Protein AF-Q5S6T1-F1 (afdb_monomer_lite)

Foldseek 3Di:
DFAQPAEDWAADEDEQEEQEHEDDDQPGEGESHAYEDPDPPRPTDYHYYNYHYYYDPRCVVVCVRHHYDPHDHND

InterPro domains:
  IPR000070 Pectinesterase, catalytic [PF01095] (1-75)
  IPR011050 Pectin lyase fold/virulence factor [SSF51126] (1-75)
  IPR012334 Pectin lyase fold [G3DSA:2.160.20.10] (1-75)

Organism: Sinapis alba (NCBI:txid3728)

Radius of gyration: 13.27 Å; chains: 1; bounding box: 33×16×33 Å

Secondary structure (DSSP, 8-state):
--SS-EEES-EEEEES-EEEE----TT--EEEEEE----TT---EEEEES-EEEE-TTTGGGTTTS-EEEE----

Sequence (75 aa):
GTVDFIFGNAAVVLQDCDIHARRPNSGQKNMVTAQGRTDRNQNTGIVIQKCRLGATSDLQPVKSSFPTYLGRPWK

Structure (mmCIF, N/CA/C/O backbone):
data_AF-Q5S6T1-F1
#
_entry.id   AF-Q5S6T1-F1
#
loop_
_atom_site.group_PDB
_atom_site.id
_atom_site.type_symbol
_atom_site.label_atom_id
_atom_site.label_alt_id
_atom_site.label_comp_id
_atom_site.label_asym_id
_atom_site.label_entity_id
_atom_site.label_seq_id
_atom_site.pdbx_PDB_ins_code
_atom_site.Cartn_x
_atom_site.Cartn_y
_atom_site.Cartn_z
_atom_site.occupancy
_atom_site.B_iso_or_equiv
_atom_site.auth_seq_id
_atom_site.auth_comp_id
_atom_site.auth_asym_id
_atom_site.auth_atom_id
_atom_site.pdbx_PDB_model_num
ATOM 1 N N . GLY A 1 1 ? -4.481 -4.760 4.426 1.00 97.88 1 GLY A N 1
ATOM 2 C CA . GLY A 1 1 ? -3.536 -4.831 5.567 1.00 97.88 1 GLY A CA 1
ATOM 3 C C . GLY A 1 1 ? -3.712 -3.620 6.466 1.00 97.88 1 GLY A C 1
ATOM 4 O O . GLY A 1 1 ? -4.829 -3.118 6.529 1.00 97.88 1 GLY A O 1
ATOM 5 N N . THR A 1 2 ? -2.663 -3.160 7.159 1.00 98.75 2 THR A N 1
ATOM 6 C CA . THR A 1 2 ? -2.719 -1.963 8.030 1.00 98.75 2 THR A CA 1
ATOM 7 C C . THR A 1 2 ? -1.729 -0.881 7.591 1.00 98.75 2 THR A C 1
ATOM 9 O O . THR A 1 2 ? -2.088 0.003 6.817 1.00 98.75 2 THR A O 1
ATOM 12 N N . VAL A 1 3 ? -0.477 -0.962 8.038 1.00 98.69 3 VAL A N 1
ATOM 13 C CA . VAL A 1 3 ? 0.593 -0.009 7.718 1.00 98.69 3 VAL A CA 1
ATOM 14 C C . VAL A 1 3 ? 1.362 -0.516 6.501 1.00 98.69 3 VAL A C 1
ATOM 16 O O . VAL A 1 3 ? 1.807 -1.660 6.510 1.00 98.69 3 VAL A O 1
ATOM 19 N N . ASP A 1 4 ? 1.496 0.331 5.477 1.00 98.62 4 ASP A N 1
ATOM 20 C CA . ASP A 1 4 ? 2.312 0.119 4.271 1.00 98.62 4 ASP A CA 1
ATOM 21 C C . ASP A 1 4 ? 2.152 -1.276 3.641 1.00 98.62 4 ASP A C 1
ATOM 23 O O . ASP A 1 4 ? 3.122 -1.951 3.309 1.00 98.62 4 ASP A O 1
ATOM 27 N N . PHE A 1 5 ? 0.913 -1.756 3.508 1.00 98.69 5 PHE A N 1
ATOM 28 C CA . PHE A 1 5 ? 0.684 -3.175 3.212 1.00 98.69 5 PHE A CA 1
ATOM 29 C C . PHE A 1 5 ? 0.804 -3.553 1.726 1.00 98.69 5 PHE A C 1
ATOM 31 O O . PHE A 1 5 ? 0.737 -4.736 1.401 1.00 98.69 5 PHE A O 1
ATOM 38 N N . ILE A 1 6 ? 1.000 -2.576 0.835 1.00 98.81 6 ILE A N 1
ATOM 39 C CA . ILE A 1 6 ? 1.500 -2.762 -0.533 1.00 98.81 6 ILE A CA 1
ATOM 40 C C . ILE A 1 6 ? 2.712 -1.835 -0.696 1.00 98.81 6 ILE A C 1
ATOM 42 O O . ILE A 1 6 ? 2.568 -0.635 -0.932 1.00 98.81 6 ILE A O 1
ATOM 46 N N . PHE A 1 7 ? 3.922 -2.364 -0.535 1.00 98.75 7 PHE A N 1
ATOM 47 C CA . PHE A 1 7 ? 5.149 -1.563 -0.514 1.00 98.75 7 PHE A CA 1
ATOM 48 C C . PHE A 1 7 ? 6.213 -2.110 -1.464 1.00 98.75 7 PHE A C 1
ATOM 50 O O . PHE A 1 7 ? 6.142 -3.254 -1.912 1.00 98.75 7 PHE A O 1
ATOM 57 N N . GLY A 1 8 ? 7.216 -1.282 -1.753 1.00 98.56 8 GLY A N 1
ATOM 58 C CA . GLY A 1 8 ? 8.391 -1.673 -2.528 1.00 98.56 8 GLY A CA 1
ATOM 59 C C . GLY A 1 8 ? 8.605 -0.821 -3.774 1.00 98.56 8 GLY A C 1
ATOM 60 O O . GLY A 1 8 ? 8.079 0.285 -3.906 1.00 98.56 8 GLY A O 1
ATOM 61 N N . ASN A 1 9 ? 9.425 -1.341 -4.685 1.00 98.69 9 ASN A N 1
ATOM 62 C CA . ASN A 1 9 ? 9.907 -0.625 -5.865 1.00 98.69 9 ASN A CA 1
ATOM 63 C C . ASN A 1 9 ? 9.771 -1.465 -7.148 1.00 98.69 9 ASN A C 1
ATOM 65 O O . ASN A 1 9 ? 10.637 -1.426 -8.012 1.00 98.69 9 ASN A O 1
ATOM 69 N N . ALA A 1 10 ? 8.721 -2.279 -7.259 1.00 98.69 10 ALA A N 1
ATOM 70 C CA . ALA A 1 10 ? 8.426 -3.017 -8.487 1.00 98.69 10 ALA A CA 1
ATOM 71 C C . ALA A 1 10 ? 7.743 -2.114 -9.530 1.00 98.69 10 ALA A C 1
ATOM 73 O O . ALA A 1 10 ? 7.170 -1.081 -9.181 1.00 98.69 10 ALA A O 1
ATOM 74 N N . ALA A 1 11 ? 7.764 -2.524 -10.799 1.00 98.75 11 ALA A N 1
ATOM 75 C CA . ALA A 1 11 ? 6.782 -2.099 -11.793 1.00 98.75 11 ALA A CA 1
ATOM 76 C C . ALA A 1 11 ? 5.598 -3.075 -11.723 1.00 98.75 11 ALA A C 1
ATOM 78 O O . ALA A 1 11 ? 5.717 -4.216 -12.166 1.00 98.75 11 ALA A O 1
ATOM 79 N N . VAL A 1 12 ? 4.491 -2.672 -11.092 1.00 98.81 12 VAL A N 1
ATOM 80 C CA . VAL A 1 12 ? 3.373 -3.579 -10.790 1.00 98.81 12 VAL A CA 1
ATOM 81 C C . VAL A 1 12 ? 2.021 -2.941 -11.084 1.00 98.81 12 VAL A C 1
ATOM 83 O O . VAL A 1 12 ? 1.783 -1.771 -10.778 1.00 98.81 12 VAL A O 1
ATOM 86 N N . VAL A 1 13 ? 1.117 -3.748 -11.638 1.00 98.81 13 VAL A N 1
ATOM 87 C CA . VAL A 1 13 ? -0.297 -3.416 -11.809 1.00 98.81 13 VAL A CA 1
ATOM 88 C C . VAL A 1 13 ? -1.117 -4.400 -10.985 1.00 98.81 13 VAL A C 1
ATOM 90 O O . VAL A 1 13 ? -1.017 -5.609 -11.176 1.00 98.81 13 VAL A O 1
ATOM 93 N N . LEU A 1 14 ? -1.933 -3.879 -10.073 1.00 98.88 14 LEU A N 1
ATOM 94 C CA . LEU A 1 14 ? -3.009 -4.626 -9.436 1.00 98.88 14 LEU A CA 1
ATOM 95 C C . LEU A 1 14 ? -4.292 -4.289 -10.188 1.00 98.88 14 LEU A C 1
ATOM 97 O O . LEU A 1 14 ? -4.681 -3.118 -10.237 1.00 98.88 14 LEU A O 1
ATOM 101 N N . GLN A 1 15 ? -4.922 -5.299 -10.784 1.00 98.81 15 GLN A N 1
ATOM 102 C CA . GLN A 1 15 ? -6.102 -5.123 -11.621 1.00 98.81 15 GLN A CA 1
ATOM 103 C C . GLN A 1 15 ? -7.267 -5.969 -11.110 1.00 98.81 15 GLN A C 1
ATOM 105 O O . GLN A 1 15 ? -7.081 -7.138 -10.786 1.00 98.81 15 GLN A O 1
ATOM 110 N N . ASP A 1 16 ? -8.457 -5.365 -11.041 1.00 98.75 16 ASP A N 1
ATOM 111 C CA . ASP A 1 16 ? -9.706 -6.020 -10.606 1.00 98.75 16 ASP A CA 1
ATOM 112 C C . ASP A 1 16 ? -9.618 -6.707 -9.226 1.00 98.75 16 ASP A C 1
ATOM 114 O O . ASP A 1 16 ? -10.248 -7.725 -8.948 1.00 98.75 16 ASP A O 1
ATOM 118 N N . CYS A 1 17 ? -8.808 -6.140 -8.332 1.00 98.81 17 CYS A N 1
ATOM 119 C CA . CYS A 1 17 ? -8.611 -6.669 -6.986 1.00 98.81 17 CYS A CA 1
ATOM 120 C C . CYS A 1 17 ? -9.552 -6.015 -5.963 1.00 98.81 17 CYS A C 1
ATOM 122 O O . CYS A 1 17 ? -9.887 -4.831 -6.069 1.00 98.81 17 CYS A O 1
ATOM 124 N N . ASP A 1 18 ? -9.871 -6.757 -4.902 1.00 98.81 18 ASP A N 1
ATOM 125 C CA . ASP A 1 18 ? -10.444 -6.232 -3.660 1.00 98.81 18 ASP A CA 1
ATOM 126 C C . ASP A 1 18 ? -9.323 -5.935 -2.655 1.00 98.81 18 ASP A C 1
ATOM 128 O O . ASP A 1 18 ? -8.607 -6.830 -2.205 1.00 98.81 18 ASP A O 1
ATOM 132 N N . ILE A 1 19 ? -9.142 -4.659 -2.310 1.00 98.88 19 ILE A N 1
ATOM 133 C CA . ILE A 1 19 ? -8.052 -4.191 -1.448 1.00 98.88 19 ILE A CA 1
ATOM 134 C C . ILE A 1 19 ? -8.649 -3.597 -0.175 1.00 98.88 19 ILE A C 1
ATOM 136 O O . ILE A 1 19 ? -9.137 -2.465 -0.165 1.00 98.88 19 ILE A O 1
ATOM 140 N N . HIS A 1 20 ? -8.592 -4.356 0.922 1.00 98.75 20 HIS A N 1
ATOM 141 C CA . HIS A 1 20 ? -9.192 -3.950 2.194 1.00 98.75 20 HIS A CA 1
ATOM 142 C C . HIS A 1 20 ? -8.159 -3.569 3.265 1.00 98.75 20 HIS A C 1
ATOM 144 O O . HIS A 1 20 ? -7.229 -4.324 3.588 1.00 98.75 20 HIS A O 1
ATOM 150 N N . ALA A 1 21 ? -8.350 -2.390 3.859 1.00 98.81 21 ALA A N 1
ATOM 151 C CA . ALA A 1 21 ? -7.698 -2.008 5.106 1.00 98.81 21 ALA A CA 1
ATOM 152 C C . ALA A 1 21 ? -8.414 -2.670 6.294 1.00 98.81 21 ALA A C 1
ATOM 154 O O . ALA A 1 21 ? -9.639 -2.780 6.296 1.00 98.81 21 ALA A O 1
ATOM 155 N N . ARG A 1 22 ? -7.653 -3.097 7.306 1.00 98.69 22 ARG A N 1
ATOM 156 C CA . ARG A 1 22 ? -8.192 -3.663 8.555 1.00 98.69 22 ARG A CA 1
ATOM 157 C C . ARG A 1 22 ? -7.859 -2.806 9.761 1.00 98.69 22 ARG A C 1
ATOM 159 O O . ARG A 1 22 ? -7.083 -1.854 9.643 1.00 98.69 22 ARG A O 1
ATOM 166 N N . ARG A 1 23 ? -8.453 -3.118 10.916 1.00 98.56 23 ARG A N 1
ATOM 167 C CA . ARG A 1 23 ? -8.221 -2.348 12.138 1.00 98.56 23 ARG A CA 1
ATOM 168 C C . ARG A 1 23 ? -6.740 -2.451 12.534 1.00 98.56 23 ARG A C 1
ATOM 170 O O . ARG A 1 23 ? -6.242 -3.572 12.689 1.00 98.56 23 ARG A O 1
ATOM 177 N N . PRO A 1 24 ? -6.019 -1.322 12.660 1.00 98.50 24 PRO A N 1
ATOM 178 C CA . PRO A 1 24 ? -4.642 -1.330 13.128 1.00 98.50 24 PRO A CA 1
ATOM 179 C C . PRO A 1 24 ? -4.583 -1.284 14.659 1.00 98.50 24 PRO A C 1
ATOM 181 O O . PRO A 1 24 ? -5.612 -1.264 15.341 1.00 98.50 24 PRO A O 1
ATOM 184 N N . ASN A 1 25 ? -3.371 -1.260 15.212 1.00 98.12 25 ASN A N 1
ATOM 185 C CA . ASN A 1 25 ? -3.190 -1.053 16.645 1.00 98.12 25 ASN A CA 1
ATOM 186 C C . ASN A 1 25 ? -3.525 0.397 17.035 1.00 98.12 25 ASN A C 1
ATOM 188 O O . ASN A 1 25 ? -3.597 1.295 16.192 1.00 98.12 25 ASN A O 1
ATOM 192 N N . SER A 1 26 ? -3.715 0.631 18.335 1.00 97.38 26 SER A N 1
ATOM 193 C CA . SER A 1 26 ? -3.979 1.972 18.867 1.00 97.38 26 SER A CA 1
ATOM 194 C C . SER A 1 26 ? -2.908 2.981 18.428 1.00 97.38 26 SER A C 1
ATOM 196 O O . SER A 1 26 ? -1.719 2.664 18.409 1.00 97.38 26 SER A O 1
ATOM 198 N N . GLY A 1 27 ? -3.337 4.187 18.048 1.00 95.56 27 GLY A N 1
ATOM 199 C CA . GLY A 1 27 ? -2.459 5.278 17.603 1.00 95.56 27 GLY A CA 1
ATOM 200 C C . GLY A 1 27 ? -1.884 5.138 16.186 1.00 95.56 27 GLY A C 1
ATOM 201 O O . GLY A 1 27 ? -1.242 6.068 15.700 1.00 95.56 27 GLY A O 1
ATOM 202 N N . GLN A 1 28 ? -2.113 4.016 15.497 1.00 98.06 28 GLN A N 1
ATOM 203 C CA . GLN A 1 28 ? -1.637 3.818 14.128 1.00 98.06 28 GLN A CA 1
ATOM 204 C C . GLN A 1 28 ? -2.590 4.405 13.080 1.00 98.06 28 GLN A C 1
ATOM 206 O O . GLN A 1 28 ? -3.783 4.602 13.309 1.00 98.06 28 GLN A O 1
ATOM 211 N N . LYS A 1 29 ? -2.037 4.637 11.888 1.00 98.25 29 LYS A N 1
ATOM 212 C CA . LYS A 1 29 ? -2.761 5.045 10.681 1.00 98.25 29 LYS A CA 1
ATOM 213 C C . LYS A 1 29 ? -2.498 4.019 9.587 1.00 98.25 29 LYS A C 1
ATOM 215 O O . LYS A 1 29 ? -1.373 3.538 9.462 1.00 98.25 29 LYS A O 1
ATOM 220 N N . ASN A 1 30 ? -3.513 3.712 8.792 1.00 98.75 30 ASN A N 1
ATOM 221 C CA . ASN A 1 30 ? -3.374 2.778 7.683 1.00 98.75 30 ASN A CA 1
ATOM 222 C C . ASN A 1 30 ? -2.849 3.484 6.430 1.00 98.75 30 ASN A C 1
ATOM 224 O O . ASN A 1 30 ? -3.254 4.608 6.124 1.00 98.75 30 ASN A O 1
ATOM 228 N N . MET A 1 31 ? -2.004 2.785 5.676 1.00 98.75 31 MET A N 1
ATOM 229 C CA . MET A 1 31 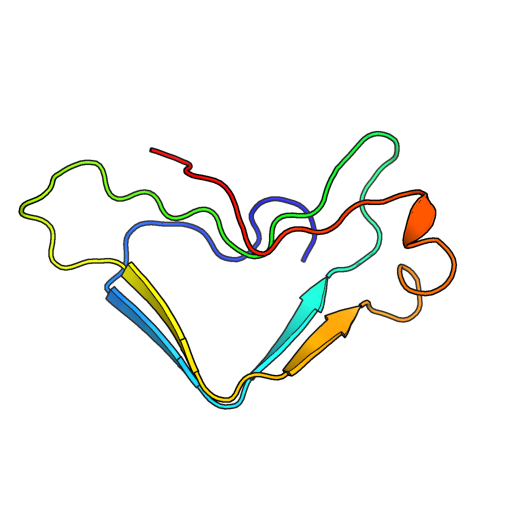? -1.485 3.225 4.381 1.00 98.75 31 MET A CA 1
ATOM 230 C C . MET A 1 31 ? -1.632 2.068 3.402 1.00 98.75 31 MET A C 1
ATOM 232 O O . MET A 1 31 ? -1.060 0.999 3.626 1.00 98.75 31 MET A O 1
ATOM 236 N N . VAL A 1 32 ? -2.410 2.264 2.333 1.00 98.88 32 VAL A N 1
ATOM 237 C CA . VAL A 1 32 ? -2.566 1.228 1.301 1.00 98.88 32 VAL A CA 1
ATOM 238 C C . VAL A 1 32 ? -1.231 0.982 0.609 1.00 98.88 32 VAL A C 1
ATOM 240 O O . VAL A 1 32 ? -0.817 -0.169 0.495 1.00 98.88 32 VAL A O 1
ATOM 243 N N . THR A 1 33 ? -0.539 2.052 0.211 1.00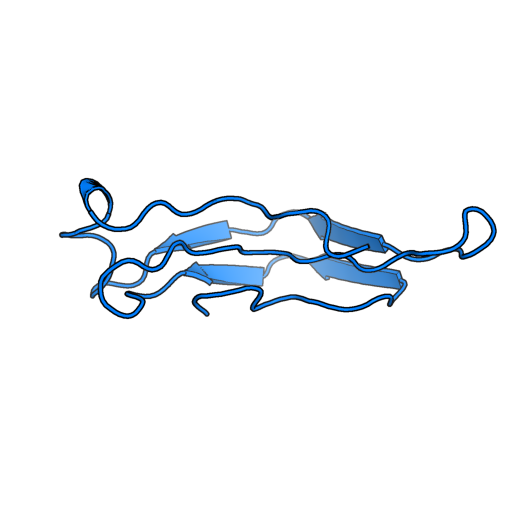 98.88 33 THR A N 1
ATOM 244 C CA . THR A 1 33 ? 0.736 1.963 -0.505 1.00 98.88 33 THR A CA 1
ATOM 245 C C . THR A 1 33 ? 1.890 2.685 0.188 1.00 98.88 33 THR A C 1
ATOM 247 O O . THR A 1 33 ? 1.705 3.709 0.848 1.00 98.88 33 THR A O 1
ATOM 250 N N . ALA A 1 34 ? 3.100 2.166 -0.007 1.00 98.75 34 ALA A N 1
ATOM 251 C CA . ALA A 1 34 ? 4.351 2.841 0.328 1.00 98.75 34 ALA A CA 1
ATOM 252 C C . ALA A 1 34 ? 5.382 2.582 -0.783 1.00 98.75 34 ALA A C 1
ATOM 254 O O . ALA A 1 34 ? 6.175 1.636 -0.734 1.00 98.75 34 ALA A O 1
ATOM 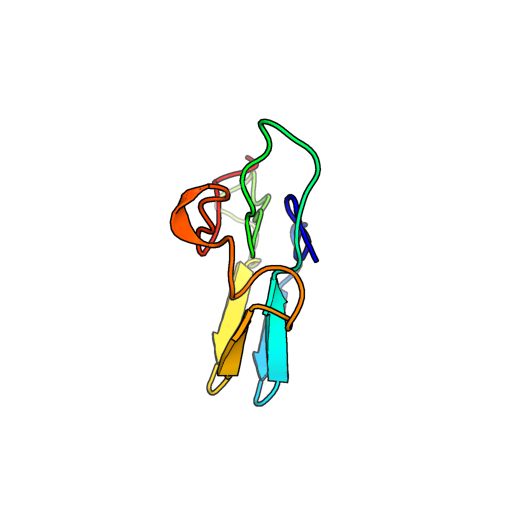255 N N . GLN A 1 35 ? 5.297 3.386 -1.847 1.00 98.69 35 GLN A N 1
ATOM 256 C CA . GLN A 1 35 ? 6.146 3.255 -3.032 1.00 98.69 35 GLN A CA 1
ATOM 257 C C . GLN A 1 35 ? 7.552 3.793 -2.719 1.00 98.69 35 GLN A C 1
ATOM 259 O O . GLN A 1 35 ? 7.693 4.845 -2.096 1.00 98.69 35 GLN A O 1
ATOM 264 N N . GLY A 1 36 ? 8.579 3.029 -3.098 1.00 98.56 36 GLY A N 1
ATOM 265 C CA . GLY A 1 36 ? 9.968 3.265 -2.702 1.00 98.56 36 GLY A CA 1
ATOM 266 C C . GLY A 1 36 ? 10.935 3.543 -3.851 1.00 98.56 36 GLY A C 1
ATOM 267 O O . GLY A 1 36 ? 12.071 3.076 -3.783 1.00 98.56 36 GLY A O 1
ATOM 268 N N . ARG A 1 37 ? 10.519 4.240 -4.917 1.00 98.50 37 ARG A N 1
ATOM 269 C CA . ARG A 1 37 ? 11.440 4.633 -5.996 1.00 98.50 37 ARG A CA 1
ATOM 270 C C . ARG A 1 37 ? 12.403 5.703 -5.493 1.00 98.50 37 ARG A C 1
ATOM 272 O O . ARG A 1 37 ? 11.972 6.783 -5.116 1.00 98.50 37 ARG A O 1
ATOM 279 N N . THR A 1 38 ? 13.701 5.420 -5.548 1.00 98.31 38 THR A N 1
ATOM 280 C CA . THR A 1 38 ? 14.761 6.349 -5.113 1.00 98.31 38 THR A CA 1
ATOM 281 C C . THR A 1 38 ? 15.459 7.056 -6.269 1.00 98.31 38 THR A C 1
ATOM 283 O O . THR A 1 38 ? 16.086 8.088 -6.064 1.00 98.31 38 THR A O 1
ATOM 286 N N . ASP A 1 39 ? 15.392 6.495 -7.478 1.00 98.19 39 ASP A N 1
ATOM 287 C CA . ASP A 1 39 ? 16.071 7.026 -8.661 1.00 98.19 39 ASP A CA 1
ATOM 288 C C . ASP A 1 39 ? 15.052 7.305 -9.773 1.00 98.19 39 ASP A C 1
ATOM 290 O O . ASP A 1 39 ? 14.221 6.458 -10.108 1.00 98.19 39 ASP A O 1
ATOM 294 N N . ARG A 1 40 ? 15.118 8.501 -10.370 1.00 97.06 40 ARG A N 1
ATOM 295 C CA . ARG A 1 40 ? 14.227 8.921 -11.463 1.00 97.06 40 ARG A CA 1
ATOM 296 C C . ARG A 1 40 ? 14.345 8.049 -12.720 1.00 97.06 40 ARG A C 1
ATOM 298 O O . ARG A 1 40 ? 13.411 8.030 -13.515 1.00 97.06 40 ARG A O 1
ATOM 305 N N . ASN A 1 41 ? 15.471 7.356 -12.894 1.00 98.25 41 ASN A N 1
ATOM 306 C CA . ASN A 1 41 ? 15.760 6.477 -14.024 1.00 98.25 41 ASN A CA 1
ATOM 307 C C . ASN A 1 41 ? 15.202 5.055 -13.823 1.00 98.25 41 ASN A C 1
ATOM 309 O O . ASN A 1 41 ? 15.229 4.253 -14.754 1.00 98.25 41 ASN A O 1
ATOM 313 N N . GLN A 1 42 ? 14.680 4.725 -12.633 1.00 98.44 42 GLN A N 1
ATOM 314 C CA . GLN A 1 42 ? 13.959 3.473 -12.408 1.00 98.44 42 GLN A CA 1
ATOM 315 C C . GLN A 1 42 ? 12.547 3.558 -13.002 1.00 98.44 42 GLN A C 1
ATOM 317 O O . GLN A 1 42 ? 11.772 4.476 -12.718 1.00 98.44 42 GLN A O 1
ATOM 322 N N . ASN A 1 43 ? 12.199 2.559 -13.807 1.00 98.19 43 ASN A N 1
ATOM 323 C CA . ASN A 1 43 ? 10.920 2.421 -14.504 1.00 98.19 43 ASN A CA 1
ATOM 324 C C . ASN A 1 43 ? 9.869 1.687 -13.650 1.00 98.19 43 ASN A C 1
ATOM 326 O O . ASN A 1 43 ? 9.172 0.794 -14.125 1.00 98.19 43 ASN A O 1
ATOM 330 N N . THR A 1 44 ? 9.777 2.057 -12.375 1.00 98.75 44 THR A N 1
ATOM 331 C CA . THR A 1 44 ? 8.995 1.361 -11.347 1.00 98.75 44 THR A CA 1
ATOM 332 C C . THR A 1 44 ? 7.818 2.207 -10.863 1.00 98.75 44 THR A C 1
ATOM 334 O O . THR A 1 44 ? 7.791 3.429 -11.018 1.00 98.75 44 THR A O 1
ATOM 337 N N . GLY A 1 45 ? 6.822 1.554 -10.267 1.00 98.56 45 GLY A N 1
ATOM 338 C CA . GLY A 1 45 ? 5.597 2.190 -9.800 1.00 98.56 45 GLY A CA 1
ATOM 339 C C . GLY A 1 45 ? 4.522 1.166 -9.448 1.00 98.56 45 GLY A C 1
ATOM 340 O O . GLY A 1 45 ? 4.528 0.042 -9.947 1.00 98.56 45 GLY A O 1
ATOM 341 N N . ILE A 1 46 ? 3.594 1.571 -8.582 1.00 98.88 46 ILE A N 1
ATOM 342 C CA . ILE A 1 46 ? 2.417 0.778 -8.217 1.00 98.88 46 ILE A CA 1
ATOM 343 C C . ILE A 1 46 ? 1.207 1.403 -8.912 1.00 98.88 46 ILE A C 1
ATOM 345 O O . ILE A 1 46 ? 0.881 2.561 -8.655 1.00 98.88 46 ILE A O 1
ATOM 349 N N . VAL A 1 47 ? 0.536 0.637 -9.769 1.00 98.88 47 VAL A N 1
ATOM 350 C CA . VAL A 1 47 ? -0.725 1.024 -10.414 1.00 98.88 47 VAL A CA 1
ATOM 351 C C . VAL A 1 47 ? -1.859 0.182 -9.838 1.00 98.88 47 VAL A C 1
ATOM 353 O O . VAL A 1 47 ? -1.768 -1.042 -9.784 1.00 98.88 47 VAL A O 1
ATOM 356 N N . ILE A 1 48 ? -2.941 0.840 -9.424 1.00 98.81 48 ILE A N 1
ATOM 357 C CA . ILE A 1 48 ? -4.167 0.202 -8.931 1.00 98.81 48 ILE A CA 1
ATOM 358 C C . ILE A 1 48 ? -5.281 0.533 -9.924 1.00 98.81 48 ILE A C 1
ATOM 360 O O . ILE A 1 48 ? -5.718 1.680 -10.006 1.00 98.81 48 ILE A O 1
ATOM 364 N N . GLN A 1 49 ? -5.721 -0.455 -10.703 1.00 98.88 49 GLN A N 1
ATOM 365 C CA . GLN A 1 49 ? -6.633 -0.257 -11.829 1.00 98.88 49 GLN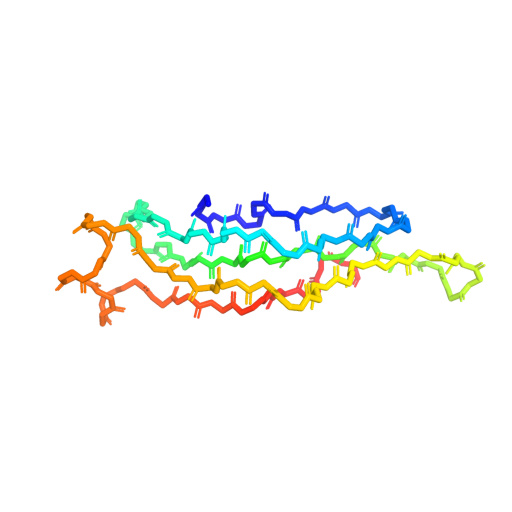 A CA 1
ATOM 366 C C . GLN A 1 49 ? -7.905 -1.094 -11.675 1.00 98.88 49 GLN A C 1
ATOM 368 O O . GLN A 1 49 ? -7.848 -2.308 -11.519 1.00 98.88 49 GLN A O 1
ATOM 373 N N . LYS A 1 50 ? -9.080 -0.455 -11.780 1.00 98.75 50 LYS A N 1
ATOM 374 C CA . LYS A 1 50 ? -10.393 -1.125 -11.644 1.00 98.75 50 LYS A CA 1
ATOM 375 C C . LYS A 1 50 ? -10.549 -1.924 -10.335 1.00 98.75 50 LYS A C 1
ATOM 377 O O . LYS A 1 50 ? -11.340 -2.855 -10.272 1.00 98.75 50 LYS A O 1
ATOM 382 N N . CYS A 1 51 ? -9.804 -1.564 -9.293 1.00 98.88 51 CYS A N 1
ATOM 383 C CA . CYS A 1 51 ? -9.892 -2.217 -7.992 1.00 98.88 51 CYS A CA 1
ATOM 384 C C . CYS A 1 51 ? -11.010 -1.618 -7.136 1.00 98.88 51 CYS A C 1
ATOM 386 O O . CYS A 1 51 ? -11.394 -0.458 -7.301 1.00 98.88 51 CYS A O 1
ATOM 388 N N . ARG A 1 52 ? -11.469 -2.399 -6.159 1.00 98.75 52 ARG A N 1
ATOM 389 C CA . ARG A 1 52 ? -12.404 -1.978 -5.113 1.00 98.75 52 ARG A CA 1
ATOM 390 C C . ARG A 1 52 ? -11.617 -1.792 -3.820 1.00 98.75 52 ARG A C 1
ATOM 392 O O . ARG A 1 52 ? -11.016 -2.735 -3.311 1.00 98.75 52 ARG A O 1
ATOM 399 N N . LEU A 1 53 ? -11.566 -0.561 -3.313 1.00 98.56 53 LEU A N 1
ATOM 400 C CA . LEU A 1 53 ? -10.906 -0.250 -2.044 1.00 98.56 53 LEU A CA 1
ATOM 401 C C . LEU A 1 53 ? -11.954 -0.151 -0.940 1.00 98.56 53 LEU A C 1
ATOM 403 O O . LEU A 1 53 ? -12.969 0.523 -1.104 1.00 98.56 53 LEU A O 1
ATOM 407 N N . GLY A 1 54 ? -11.687 -0.795 0.192 1.00 98.19 54 GLY A N 1
ATOM 408 C CA . GLY A 1 54 ? -12.649 -0.882 1.286 1.00 98.19 54 GLY A CA 1
ATOM 409 C C . GLY A 1 54 ? -12.013 -1.082 2.655 1.00 98.19 54 GLY A C 1
ATOM 410 O O . GLY A 1 54 ? -10.791 -1.099 2.817 1.00 98.19 54 GLY A O 1
ATOM 411 N N . ALA A 1 55 ? -12.872 -1.240 3.654 1.00 98.44 55 ALA A N 1
ATOM 412 C CA . ALA A 1 55 ? -12.498 -1.567 5.020 1.00 98.44 55 ALA A CA 1
ATOM 413 C C . ALA A 1 55 ? -13.135 -2.902 5.415 1.00 98.44 55 ALA A C 1
ATOM 415 O O . ALA A 1 55 ? -14.269 -3.196 5.037 1.00 98.44 55 ALA A O 1
ATOM 416 N N . THR A 1 56 ? -12.412 -3.710 6.182 1.00 98.69 56 THR A N 1
ATOM 417 C CA . THR A 1 56 ? -12.960 -4.932 6.778 1.00 98.69 56 THR A CA 1
ATOM 418 C C . THR A 1 56 ? -13.951 -4.601 7.902 1.00 98.69 56 THR A C 1
ATOM 420 O O . THR A 1 56 ? -14.004 -3.474 8.407 1.00 98.69 56 THR A O 1
ATOM 423 N N . SER A 1 57 ? -14.753 -5.589 8.307 1.00 98.38 57 SER A N 1
ATOM 424 C CA . SER A 1 57 ? -15.836 -5.432 9.291 1.00 98.38 57 SER A CA 1
ATOM 425 C C . SER A 1 57 ? -15.378 -4.936 10.666 1.00 98.38 57 SER A C 1
ATOM 427 O O . SER A 1 57 ? -16.145 -4.279 11.360 1.00 98.38 57 SER A O 1
ATOM 429 N N . ASP A 1 58 ? -14.131 -5.198 11.052 1.00 98.31 58 ASP A N 1
ATOM 430 C CA . ASP A 1 58 ? -13.518 -4.739 12.302 1.00 98.31 58 ASP A CA 1
ATOM 431 C C . ASP A 1 58 ? -13.024 -3.282 12.248 1.00 98.31 58 ASP A C 1
ATOM 433 O O . ASP A 1 58 ? -12.916 -2.640 13.293 1.00 98.31 58 ASP A O 1
ATOM 437 N N . LEU A 1 59 ? -12.732 -2.747 11.055 1.00 98.50 59 LEU A 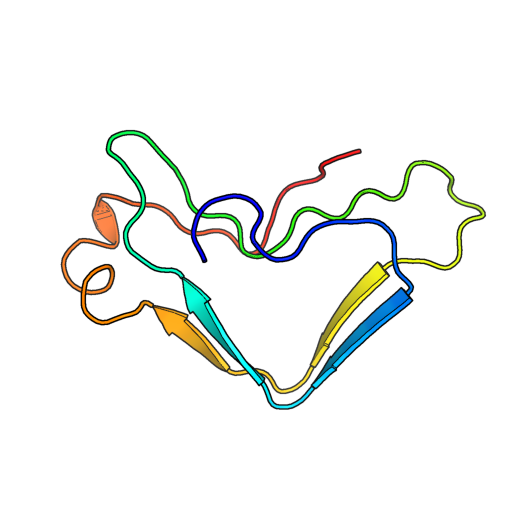N 1
ATOM 438 C CA . LEU A 1 59 ? -12.338 -1.347 10.850 1.00 98.50 59 LEU A CA 1
ATOM 439 C C . LEU A 1 59 ? -13.550 -0.444 10.609 1.00 98.50 59 LEU A C 1
ATOM 441 O O . LEU A 1 59 ? -13.590 0.673 11.119 1.00 98.50 59 LEU A O 1
ATOM 445 N N . GLN A 1 60 ? -14.539 -0.923 9.853 1.00 98.12 60 GLN A N 1
ATOM 446 C CA . GLN A 1 60 ? -15.701 -0.139 9.435 1.00 98.12 60 GLN A CA 1
ATOM 447 C C . GLN A 1 60 ? -16.412 0.632 10.571 1.00 98.12 60 GLN A C 1
ATOM 449 O O . GLN A 1 60 ? -16.669 1.825 10.377 1.00 98.12 60 GLN A O 1
ATOM 454 N N . PRO A 1 61 ? -16.693 0.042 11.755 1.00 98.25 61 PRO A N 1
ATOM 455 C CA . PRO A 1 61 ? -17.360 0.756 12.847 1.00 98.25 61 PRO A CA 1
ATOM 456 C C . PRO A 1 61 ? -16.465 1.786 13.553 1.00 98.25 61 PRO A C 1
ATOM 458 O O . PRO A 1 61 ? -16.976 2.671 14.231 1.00 98.25 61 PRO A O 1
ATOM 461 N N . VAL A 1 62 ? -15.140 1.701 13.398 1.00 97.88 62 VAL A N 1
ATOM 462 C CA . VAL A 1 62 ? -14.149 2.544 14.097 1.00 97.88 62 VAL A CA 1
ATOM 463 C C . VAL A 1 62 ? -13.297 3.380 13.136 1.00 97.88 62 VAL A C 1
ATOM 465 O O . VAL A 1 62 ? -12.251 3.906 13.512 1.00 97.88 62 VAL A O 1
ATOM 468 N N . LYS A 1 63 ? -13.737 3.536 11.882 1.00 95.75 63 LYS A N 1
ATOM 469 C CA . LYS A 1 63 ? -12.997 4.240 10.821 1.00 95.75 63 LYS A CA 1
ATOM 470 C C . LYS A 1 63 ? -12.654 5.697 11.158 1.00 95.75 63 LYS A C 1
ATOM 472 O O . LYS A 1 63 ? -11.646 6.206 10.682 1.00 95.75 63 LYS A O 1
ATOM 477 N N . SER A 1 64 ? -13.462 6.361 11.989 1.00 96.25 64 SER A N 1
ATOM 478 C CA . SER A 1 64 ? -13.195 7.726 12.468 1.00 96.25 64 SER A CA 1
ATOM 479 C C . SER A 1 64 ? -12.001 7.794 13.426 1.00 96.25 64 SER A C 1
ATOM 481 O O . SER A 1 64 ? -11.335 8.822 13.492 1.00 96.25 64 SER A O 1
ATOM 483 N N . SER A 1 65 ? -11.704 6.705 14.139 1.00 97.81 65 SER A N 1
ATOM 484 C CA . SER A 1 65 ? -10.568 6.602 15.062 1.00 97.81 65 SER A CA 1
ATOM 485 C C . SER A 1 65 ? -9.275 6.150 14.379 1.00 97.81 65 SER A C 1
ATOM 487 O O . SER A 1 65 ? -8.195 6.405 14.904 1.00 97.81 65 SER A O 1
ATOM 489 N N . PHE A 1 66 ? -9.368 5.491 13.219 1.00 98.31 66 PHE A N 1
ATOM 490 C CA . PHE A 1 66 ? -8.225 4.919 12.498 1.00 98.31 66 PHE A CA 1
ATOM 491 C C . PHE A 1 66 ? -8.187 5.406 11.041 1.00 98.31 66 PHE A C 1
ATOM 493 O O . PHE A 1 66 ? -8.697 4.727 10.141 1.00 98.31 66 PHE A O 1
ATOM 500 N N . PRO A 1 67 ? -7.572 6.575 10.782 1.00 98.19 67 PRO A N 1
ATOM 501 C CA . PRO A 1 67 ? -7.448 7.122 9.438 1.00 98.19 67 PRO A CA 1
ATOM 502 C C . PRO A 1 67 ? -6.761 6.144 8.480 1.00 98.19 67 PRO A C 1
ATOM 504 O O . PRO A 1 67 ? -5.780 5.488 8.838 1.00 98.19 67 PRO A O 1
ATOM 507 N N . THR A 1 68 ? -7.258 6.082 7.246 1.00 98.69 68 THR A N 1
ATOM 508 C CA . THR A 1 68 ? -6.697 5.266 6.162 1.00 98.69 68 THR A CA 1
ATOM 509 C C . THR A 1 68 ? -6.424 6.151 4.953 1.00 98.69 68 THR A C 1
ATOM 511 O O . THR A 1 68 ? -7.314 6.879 4.518 1.00 98.69 68 THR A O 1
ATOM 514 N N . TYR A 1 69 ? -5.211 6.078 4.406 1.00 98.69 69 TYR A N 1
ATOM 515 C CA . TYR A 1 69 ? -4.791 6.846 3.231 1.00 98.69 69 TYR A CA 1
ATOM 516 C C . TYR A 1 69 ? -4.377 5.912 2.091 1.00 98.69 69 TYR A C 1
ATOM 518 O O . TYR A 1 69 ? -3.950 4.779 2.326 1.00 98.69 69 TYR A O 1
ATOM 526 N N . LEU A 1 70 ? -4.448 6.403 0.850 1.00 98.69 70 LEU A N 1
ATOM 527 C CA . LEU A 1 70 ? -3.999 5.651 -0.331 1.00 98.69 70 LEU A CA 1
ATOM 528 C C . LEU A 1 70 ? -2.498 5.342 -0.296 1.00 98.69 70 LEU A C 1
ATOM 530 O O . LEU A 1 70 ? -2.060 4.337 -0.850 1.00 98.69 70 LEU A O 1
ATOM 534 N N . GLY A 1 71 ? -1.706 6.160 0.389 1.00 98.44 71 GLY A N 1
ATOM 535 C CA . GLY A 1 71 ? -0.315 5.845 0.651 1.00 98.44 71 GLY A CA 1
ATOM 536 C C . GLY A 1 71 ? 0.481 7.008 1.206 1.00 98.44 71 GLY A C 1
ATOM 537 O O . GLY A 1 71 ? -0.062 8.075 1.499 1.00 98.44 71 GLY A O 1
ATOM 538 N N . ARG A 1 72 ? 1.784 6.772 1.326 1.00 98.62 72 ARG A N 1
ATOM 539 C CA . ARG A 1 72 ? 2.800 7.761 1.691 1.00 98.62 72 ARG A CA 1
ATOM 540 C C . ARG A 1 72 ? 4.090 7.511 0.897 1.00 98.62 72 ARG A C 1
ATOM 542 O O . ARG A 1 72 ? 4.347 6.357 0.548 1.00 98.62 72 ARG A O 1
ATOM 549 N N . PRO A 1 73 ? 4.906 8.541 0.613 1.00 97.75 73 PRO A N 1
ATOM 550 C CA . PRO A 1 73 ? 6.218 8.335 0.008 1.00 97.75 73 PRO A CA 1
ATOM 551 C C . PRO A 1 73 ? 7.123 7.620 1.015 1.00 97.75 73 PRO A C 1
ATOM 553 O O . PRO A 1 73 ? 7.350 8.124 2.115 1.00 97.75 73 PRO A O 1
ATOM 556 N N . TRP A 1 74 ? 7.600 6.420 0.674 1.00 96.94 74 TRP A N 1
ATOM 557 C CA . TRP A 1 74 ? 8.586 5.735 1.514 1.00 96.94 74 TRP A CA 1
ATOM 558 C C . TRP A 1 74 ? 10.000 6.269 1.269 1.00 96.94 74 TRP A C 1
ATOM 560 O O . TRP A 1 74 ? 10.829 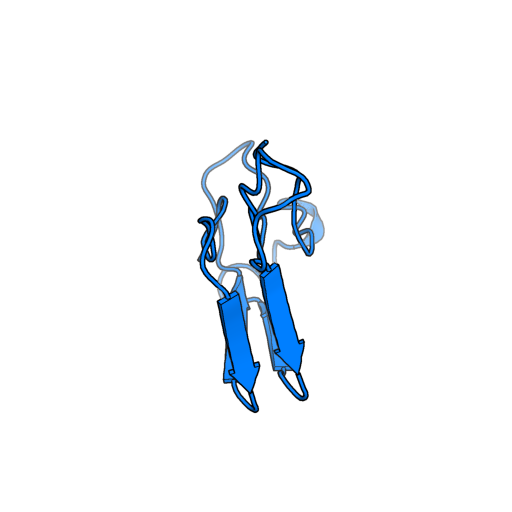6.286 2.183 1.00 96.94 74 TRP A O 1
ATOM 570 N N . LYS A 1 75 ? 10.264 6.679 0.029 1.00 95.06 75 LYS A N 1
ATOM 571 C CA . LYS A 1 75 ? 11.533 7.202 -0.462 1.00 95.06 75 LYS A CA 1
ATOM 572 C C . LYS A 1 75 ? 11.322 8.516 -1.195 1.00 95.06 75 LYS A C 1
ATOM 574 O O . LYS A 1 75 ? 10.178 8.747 -1.649 1.00 95.06 75 LYS A O 1
#

pLDDT: mean 98.35, std 0.76, range [95.06, 98.88]